Protein AF-A0A532AWZ8-F1 (afdb_monomer)

Foldseek 3Di:
DDDDDDDDDDDDDDDDCPPPPPPPPPPPVVVVVPPPDDDDDDDDPPVPVVVVVVVVVVVVVVPPPPPPPDADEFDDDVQFTKDKDADLPFPWKAKAKPLVVRDPPPGTWDDPDNRRMTMGTDRDDFDKMWIWMDGPNHDIHERPDAPDWDDPVPPDITHMHGHD

Radius of gyration: 23.47 Å; Cα contacts (8 Å, |Δi|>4): 220; chains: 1; bounding box: 65×48×41 Å

Mean predicted aligned error: 15.52 Å

Structure (mmCIF, N/CA/C/O backbone):
data_AF-A0A532AWZ8-F1
#
_entry.id   AF-A0A532AWZ8-F1
#
loop_
_atom_site.group_PDB
_atom_site.id
_atom_site.type_symbol
_atom_site.label_atom_id
_atom_site.label_alt_id
_atom_site.label_comp_id
_atom_site.label_asym_id
_atom_site.label_entity_id
_atom_site.label_seq_id
_atom_site.pdbx_PDB_ins_code
_atom_site.Cartn_x
_atom_site.Cartn_y
_atom_site.Cartn_z
_atom_site.occupancy
_atom_site.B_iso_or_equiv
_atom_site.auth_seq_id
_atom_site.auth_comp_id
_atom_site.auth_asym_id
_atom_site.auth_atom_id
_atom_site.pdbx_PDB_model_num
ATOM 1 N N . MET A 1 1 ? 0.179 -20.139 -24.775 1.00 38.66 1 MET A N 1
ATOM 2 C CA . MET A 1 1 ? -0.034 -20.484 -23.354 1.00 38.66 1 MET A CA 1
ATOM 3 C C . MET A 1 1 ? -0.877 -19.369 -22.787 1.00 38.66 1 MET A C 1
ATOM 5 O O . MET A 1 1 ? -0.404 -18.246 -22.714 1.00 38.66 1 MET A O 1
ATOM 9 N N . ASP A 1 2 ? -2.158 -19.661 -22.606 1.00 31.80 2 ASP A N 1
ATOM 10 C CA . ASP A 1 2 ? -3.232 -18.676 -22.513 1.00 31.80 2 ASP A CA 1
ATOM 11 C C . ASP A 1 2 ? -3.653 -18.549 -21.043 1.00 31.80 2 ASP A C 1
ATOM 13 O O . ASP A 1 2 ? -4.116 -19.520 -20.439 1.00 31.80 2 ASP A O 1
ATOM 17 N N . CYS A 1 3 ? -3.411 -17.389 -20.436 1.00 33.69 3 CYS A N 1
ATOM 18 C CA . CYS A 1 3 ? -3.742 -17.132 -19.038 1.00 33.69 3 CYS A CA 1
ATOM 19 C C . CYS A 1 3 ? -5.182 -16.615 -18.956 1.00 33.69 3 CYS A C 1
ATOM 21 O O . CYS A 1 3 ? -5.431 -15.431 -19.167 1.00 33.69 3 CYS A O 1
ATOM 23 N N . ARG A 1 4 ? -6.141 -17.496 -18.646 1.00 35.34 4 ARG A N 1
ATOM 24 C CA . ARG A 1 4 ? -7.508 -17.088 -18.278 1.00 35.34 4 ARG A CA 1
ATOM 25 C C . ARG A 1 4 ? -7.635 -16.858 -16.767 1.00 35.34 4 ARG A C 1
ATOM 27 O O . ARG A 1 4 ? -7.055 -17.629 -16.001 1.00 35.34 4 ARG A O 1
ATOM 34 N N . PRO A 1 5 ? -8.444 -15.880 -16.321 1.00 36.12 5 PRO A N 1
ATOM 35 C CA . PRO A 1 5 ? -8.776 -15.714 -14.908 1.00 36.12 5 PRO A CA 1
ATOM 36 C C . PRO A 1 5 ? -9.815 -16.770 -14.471 1.00 36.12 5 PRO A C 1
ATOM 38 O O . PRO A 1 5 ? -10.716 -17.086 -15.257 1.00 36.12 5 PRO A O 1
ATOM 41 N N . PRO A 1 6 ? -9.744 -17.343 -13.251 1.00 43.59 6 PRO A N 1
ATOM 42 C CA . PRO A 1 6 ? -10.672 -18.391 -12.855 1.00 43.59 6 PRO A CA 1
ATOM 43 C C . PRO A 1 6 ? -11.896 -17.833 -12.120 1.00 43.59 6 PRO A C 1
ATOM 45 O O . PRO A 1 6 ? -11.827 -17.427 -10.965 1.00 43.59 6 PRO A O 1
ATOM 48 N N . GLY A 1 7 ? -13.048 -17.946 -12.777 1.00 46.44 7 GLY A N 1
ATOM 49 C CA . GLY A 1 7 ? -14.347 -18.140 -12.144 1.00 46.44 7 GLY A CA 1
ATOM 50 C C . GLY A 1 7 ? -14.871 -19.527 -12.513 1.00 46.44 7 GLY A C 1
ATOM 51 O O . GLY A 1 7 ? -15.638 -19.669 -13.458 1.00 46.44 7 GLY A O 1
ATOM 52 N N . SER A 1 8 ? -14.435 -20.575 -11.811 1.00 39.38 8 SER A N 1
ATOM 53 C CA . SER A 1 8 ? -15.110 -21.879 -11.854 1.00 39.38 8 SER A CA 1
ATOM 54 C C . SER A 1 8 ? -14.936 -22.600 -10.521 1.00 39.38 8 SER A C 1
ATOM 56 O O . SER A 1 8 ? -13.838 -22.692 -9.976 1.00 39.38 8 SER A O 1
ATOM 58 N N . ARG A 1 9 ? -16.069 -23.029 -9.962 1.00 47.41 9 ARG A N 1
ATOM 59 C CA . ARG A 1 9 ? -16.189 -23.698 -8.665 1.00 47.41 9 ARG A CA 1
ATOM 60 C C . ARG A 1 9 ? -15.437 -25.028 -8.697 1.00 47.41 9 ARG A C 1
ATOM 62 O O . ARG A 1 9 ? -15.681 -25.848 -9.575 1.00 47.41 9 ARG A O 1
ATOM 69 N N . GLY A 1 10 ? -14.593 -25.268 -7.702 1.00 38.16 10 GLY A N 1
ATOM 70 C CA . GLY A 1 10 ? -13.954 -26.565 -7.505 1.00 38.16 10 GLY A CA 1
ATOM 71 C C . GLY A 1 10 ? -12.800 -26.453 -6.526 1.00 38.16 10 GLY A C 1
ATOM 72 O O . GLY A 1 10 ? -11.719 -26.002 -6.888 1.00 38.16 10 GLY A O 1
ATOM 73 N N . GLY A 1 11 ? -13.043 -26.830 -5.270 1.00 44.72 11 GLY A N 1
ATOM 74 C CA . GLY A 1 11 ? -12.059 -26.741 -4.201 1.00 44.72 11 GLY A CA 1
ATOM 75 C C . GLY A 1 11 ? -10.802 -27.552 -4.501 1.00 44.72 11 GLY A C 1
ATOM 76 O O . GLY A 1 11 ? -10.847 -28.776 -4.509 1.00 44.72 11 GLY A O 1
ATOM 77 N N . ARG A 1 12 ? -9.673 -26.862 -4.676 1.00 38.31 12 ARG A N 1
ATOM 78 C CA . ARG A 1 12 ? -8.331 -27.361 -4.365 1.00 38.31 12 ARG A CA 1
ATOM 79 C C . ARG A 1 12 ? -7.469 -26.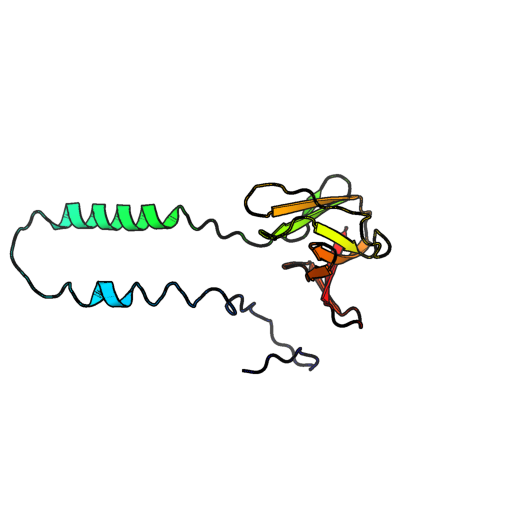194 -3.892 1.00 38.31 12 ARG A C 1
ATOM 81 O O . ARG A 1 12 ? -7.473 -25.120 -4.478 1.00 38.31 12 ARG A O 1
ATOM 88 N N . ARG A 1 13 ? -6.762 -26.440 -2.790 1.00 40.91 13 ARG A N 1
ATOM 89 C CA . ARG A 1 13 ? -5.795 -25.555 -2.137 1.00 40.91 13 ARG A CA 1
ATOM 90 C C . ARG A 1 13 ? -4.731 -25.109 -3.147 1.00 40.91 13 ARG A C 1
ATOM 92 O O . ARG A 1 13 ? -3.998 -25.945 -3.666 1.00 40.91 13 ARG A O 1
ATOM 99 N N . TRP A 1 14 ? -4.661 -23.809 -3.413 1.00 38.25 14 TRP A N 1
ATOM 100 C CA . TRP A 1 14 ? -3.693 -23.221 -4.335 1.00 38.25 14 TRP A CA 1
ATOM 101 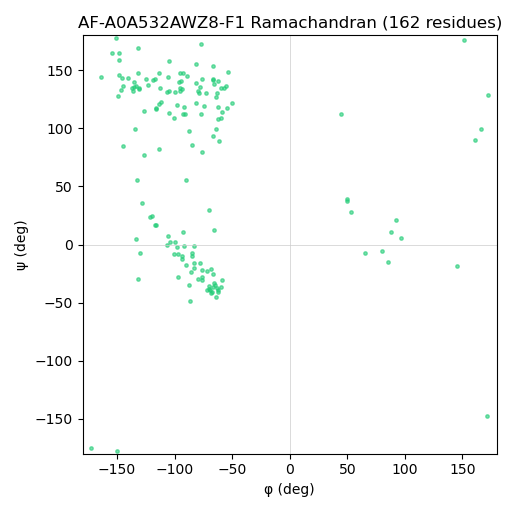C C . TRP A 1 14 ? -2.314 -23.132 -3.671 1.00 38.25 14 TRP A C 1
ATOM 103 O O . TRP A 1 14 ? -2.114 -22.386 -2.714 1.00 38.25 14 TRP A O 1
ATOM 113 N N . LEU A 1 15 ? -1.361 -23.915 -4.176 1.00 32.25 15 LEU A N 1
ATOM 114 C CA . LEU A 1 15 ? 0.065 -23.630 -4.041 1.00 32.25 15 LEU A CA 1
ATOM 115 C C . LEU A 1 15 ? 0.377 -22.484 -5.008 1.00 32.25 15 LEU A C 1
ATOM 117 O O . LEU A 1 15 ? 0.140 -22.607 -6.208 1.00 32.25 15 LEU A O 1
ATOM 121 N N . TRP A 1 16 ? 0.854 -21.361 -4.478 1.00 37.16 16 TRP A N 1
ATOM 122 C CA . TRP A 1 16 ? 1.280 -20.211 -5.268 1.00 37.16 16 TRP A CA 1
ATOM 123 C C . TRP A 1 16 ? 2.461 -20.589 -6.167 1.00 37.16 16 TRP A C 1
ATOM 125 O O . TRP A 1 16 ? 3.590 -20.742 -5.702 1.00 37.16 16 TRP A O 1
ATOM 135 N N . SER A 1 17 ? 2.209 -20.694 -7.469 1.00 41.03 17 SER A N 1
ATOM 136 C CA . SER A 1 17 ? 3.243 -20.736 -8.499 1.00 41.03 17 SER A CA 1
ATOM 137 C C . SER A 1 17 ? 3.790 -19.325 -8.724 1.00 41.03 17 SER A C 1
ATOM 139 O O . SER A 1 17 ? 3.448 -18.660 -9.698 1.00 41.03 17 SER A O 1
ATOM 141 N N . ALA A 1 18 ? 4.690 -18.870 -7.852 1.00 35.59 18 ALA A N 1
ATOM 142 C CA . ALA A 1 18 ? 5.557 -17.711 -8.093 1.00 35.59 18 ALA A CA 1
ATOM 143 C C . ALA A 1 18 ? 6.636 -17.990 -9.174 1.00 35.59 18 ALA A C 1
ATOM 145 O O . ALA A 1 18 ? 7.736 -17.447 -9.130 1.00 35.59 18 ALA A O 1
ATOM 146 N N . GLU A 1 19 ? 6.351 -18.868 -10.142 1.00 39.44 19 GLU A N 1
ATOM 147 C CA . GLU A 1 19 ? 7.317 -19.354 -11.138 1.00 39.44 19 GLU A CA 1
ATOM 148 C C . GLU A 1 19 ? 7.102 -18.782 -12.551 1.00 39.44 19 GLU A C 1
ATOM 150 O O . GLU A 1 19 ? 7.911 -19.032 -13.444 1.00 39.44 19 GLU A O 1
ATOM 155 N N . CYS A 1 20 ? 6.098 -17.930 -12.766 1.00 38.12 20 CYS A N 1
ATOM 156 C CA . CYS A 1 20 ? 5.981 -17.154 -14.003 1.00 38.12 20 CYS A CA 1
ATOM 157 C C . CYS A 1 20 ? 6.811 -15.864 -13.909 1.00 38.12 20 CYS A C 1
ATOM 159 O O . CYS A 1 20 ? 6.295 -14.811 -13.553 1.00 38.12 20 CYS A O 1
ATOM 161 N N . GLY A 1 21 ? 8.105 -15.950 -14.236 1.00 39.06 21 GLY A N 1
ATOM 162 C CA . GLY A 1 21 ? 8.909 -14.769 -14.596 1.00 39.06 21 GLY A CA 1
ATOM 163 C C . GLY A 1 21 ? 10.378 -14.764 -14.168 1.00 39.06 21 GLY A C 1
ATOM 164 O O . GLY A 1 21 ? 11.162 -14.028 -14.755 1.00 39.06 21 GLY A O 1
ATOM 165 N N . ALA A 1 22 ? 10.796 -15.596 -13.208 1.00 37.84 22 ALA A N 1
ATOM 166 C CA . ALA A 1 22 ? 12.136 -15.490 -12.604 1.00 37.84 22 ALA A CA 1
ATOM 167 C C . ALA A 1 22 ? 13.063 -16.702 -12.834 1.00 37.84 22 ALA A C 1
ATOM 169 O O . ALA A 1 22 ? 14.066 -16.857 -12.141 1.00 37.84 22 ALA A O 1
ATOM 170 N N . ARG A 1 23 ? 12.763 -17.582 -13.800 1.00 43.38 23 ARG A N 1
ATOM 171 C CA . ARG A 1 23 ? 13.549 -18.813 -14.046 1.00 43.38 23 ARG A CA 1
ATOM 172 C C . ARG A 1 23 ? 14.158 -18.945 -15.445 1.00 43.38 23 ARG A C 1
ATOM 174 O O . ARG A 1 23 ? 14.485 -20.051 -15.856 1.00 43.38 23 ARG A O 1
ATOM 181 N N . CYS A 1 24 ? 14.382 -17.839 -16.159 1.00 37.53 24 CYS A N 1
ATOM 182 C CA . CYS A 1 24 ? 14.914 -17.891 -17.531 1.00 37.53 24 CYS A CA 1
ATOM 183 C C . CYS A 1 24 ? 16.288 -17.226 -17.758 1.00 37.53 24 CYS A C 1
ATOM 185 O O . CYS A 1 24 ? 16.660 -17.005 -18.906 1.00 37.53 24 CYS A O 1
ATOM 187 N N . GLN A 1 25 ? 17.077 -16.943 -16.712 1.00 41.66 25 GLN A N 1
ATOM 188 C CA . GLN A 1 25 ? 18.476 -16.496 -16.894 1.00 41.66 25 GLN A CA 1
ATOM 189 C C . GLN A 1 25 ? 19.527 -17.245 -16.062 1.00 41.66 25 GLN A C 1
ATOM 191 O O . GLN A 1 25 ? 20.715 -17.091 -16.323 1.00 41.66 25 GLN A O 1
ATOM 196 N N . TYR A 1 26 ? 19.138 -18.125 -15.132 1.00 38.34 26 TYR A N 1
ATOM 197 C CA . TYR A 1 26 ? 20.122 -18.818 -14.285 1.00 38.34 26 TYR A CA 1
ATOM 198 C C . TYR A 1 26 ? 20.573 -20.196 -14.810 1.00 38.34 26 TYR A C 1
ATOM 200 O O . TYR A 1 26 ? 21.563 -20.742 -14.332 1.00 38.34 26 TYR A O 1
ATOM 208 N N . LEU A 1 27 ? 19.892 -20.765 -15.815 1.00 44.12 27 LEU A N 1
ATOM 209 C CA . LEU A 1 27 ? 20.165 -22.133 -16.295 1.00 44.12 27 LEU A CA 1
ATOM 210 C C . LEU A 1 27 ? 21.017 -22.232 -17.574 1.00 44.12 27 LEU A C 1
ATOM 212 O O . LEU A 1 27 ? 21.463 -23.328 -17.904 1.00 44.12 27 LEU A O 1
ATOM 216 N N . ILE A 1 28 ? 21.321 -21.127 -18.265 1.00 41.38 28 ILE A N 1
ATOM 217 C CA . ILE A 1 28 ? 22.164 -21.183 -19.480 1.00 41.38 28 ILE A CA 1
ATOM 218 C C . ILE A 1 28 ? 23.669 -21.135 -19.145 1.00 41.38 28 ILE A C 1
ATOM 220 O O . ILE A 1 28 ? 24.477 -21.686 -19.887 1.00 41.38 28 ILE A O 1
ATOM 224 N N . LEU A 1 29 ? 24.071 -20.593 -17.989 1.00 45.12 29 LEU A N 1
ATOM 225 C CA . LEU A 1 29 ? 25.496 -20.496 -17.627 1.00 45.12 29 LEU A CA 1
ATOM 226 C C . LEU A 1 29 ? 26.052 -21.702 -16.850 1.00 45.12 29 LEU A C 1
ATOM 228 O O . LEU A 1 29 ? 27.262 -21.908 -16.846 1.00 45.12 29 LEU A O 1
ATOM 232 N N . VAL A 1 30 ? 25.206 -22.551 -16.254 1.00 42.25 30 VAL A N 1
ATOM 233 C CA . VAL A 1 30 ? 25.682 -23.731 -15.496 1.00 42.25 30 VAL A CA 1
ATOM 234 C C . VAL A 1 30 ? 25.986 -24.935 -16.405 1.00 42.25 30 VAL A C 1
ATOM 236 O O . VAL A 1 30 ? 26.787 -25.791 -16.039 1.00 42.25 30 VAL A O 1
ATOM 239 N N . SER A 1 31 ? 25.446 -24.983 -17.629 1.00 45.69 31 SER A N 1
ATOM 240 C CA . SER A 1 31 ? 25.713 -26.105 -18.551 1.00 45.69 31 SER A CA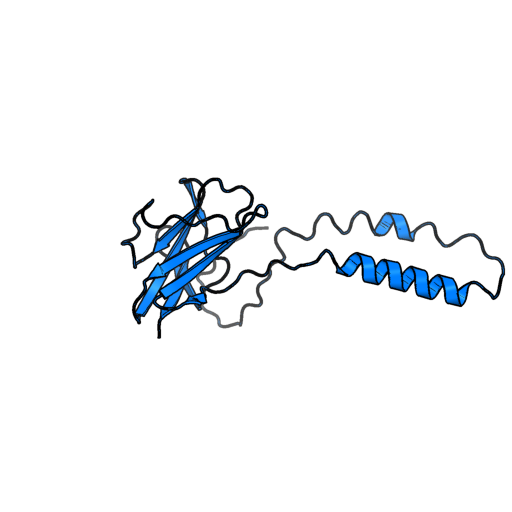 1
ATOM 241 C C . SER A 1 31 ? 27.066 -26.013 -19.267 1.00 45.69 31 SER A C 1
ATOM 243 O O . SER A 1 31 ? 27.672 -27.043 -19.551 1.00 45.69 31 SER A O 1
ATOM 245 N N . ILE A 1 32 ? 27.600 -24.811 -19.516 1.00 43.97 32 ILE A N 1
ATOM 246 C CA . ILE A 1 32 ? 28.900 -24.666 -20.205 1.00 43.97 32 ILE A CA 1
ATOM 247 C C . ILE A 1 32 ? 30.071 -24.996 -19.258 1.00 43.97 32 ILE A C 1
ATOM 249 O O . ILE A 1 32 ? 31.104 -25.499 -19.698 1.00 43.97 32 ILE A O 1
ATOM 253 N N . ALA A 1 33 ? 29.899 -24.805 -17.946 1.00 44.38 33 ALA A N 1
ATOM 254 C CA . ALA A 1 33 ? 30.946 -25.066 -16.957 1.00 44.38 33 ALA A CA 1
ATOM 255 C C . ALA A 1 33 ? 31.136 -26.558 -16.607 1.00 44.38 33 ALA A C 1
ATOM 257 O O . ALA A 1 33 ? 32.174 -26.924 -16.059 1.00 44.38 33 ALA A O 1
ATOM 258 N N . LEU A 1 34 ? 30.181 -27.436 -16.941 1.00 44.50 34 LEU A N 1
ATOM 259 C CA . LEU A 1 34 ? 30.241 -28.864 -16.593 1.00 44.50 34 LEU A CA 1
ATOM 260 C C . LEU A 1 34 ? 30.753 -29.781 -17.718 1.00 44.50 34 LEU A C 1
ATOM 262 O O . LEU A 1 34 ? 30.908 -30.976 -17.488 1.00 44.50 34 LEU A O 1
ATOM 266 N N . HIS A 1 35 ? 31.060 -29.270 -18.915 1.00 39.00 35 HIS A N 1
ATOM 267 C CA . HIS A 1 35 ? 31.565 -30.098 -20.028 1.00 39.00 35 HIS A CA 1
ATOM 268 C C . HIS A 1 35 ? 33.088 -30.059 -20.244 1.00 39.00 35 HIS A C 1
ATOM 270 O O . HIS A 1 35 ? 33.583 -30.719 -21.152 1.00 39.00 35 HIS A O 1
ATOM 276 N N . ARG A 1 36 ? 33.867 -29.345 -19.417 1.00 49.41 36 ARG A N 1
ATOM 277 C CA . ARG A 1 36 ? 35.342 -29.295 -19.548 1.00 49.41 36 ARG A CA 1
ATOM 278 C C . ARG A 1 36 ? 36.118 -29.617 -18.268 1.00 49.41 36 ARG A C 1
ATOM 280 O O . ARG A 1 36 ? 37.175 -29.045 -18.031 1.00 49.41 36 ARG A O 1
ATOM 287 N N . VAL A 1 37 ? 35.632 -30.541 -17.441 1.00 45.69 37 VAL A N 1
ATOM 288 C CA . VAL A 1 37 ? 36.417 -31.061 -16.301 1.00 45.69 37 VAL A CA 1
ATOM 289 C C . VAL A 1 37 ? 36.352 -32.589 -16.263 1.00 45.69 37 VAL A C 1
ATOM 291 O O . VAL A 1 37 ? 35.937 -33.186 -15.275 1.00 45.69 37 VAL A O 1
ATOM 294 N N . ALA A 1 38 ? 36.724 -33.234 -17.370 1.00 40.88 38 ALA A N 1
ATOM 295 C CA . ALA A 1 38 ? 36.839 -34.694 -17.442 1.00 40.88 38 ALA A CA 1
ATOM 296 C C . ALA A 1 38 ? 38.134 -35.194 -18.102 1.00 40.88 38 ALA A C 1
ATOM 298 O O . ALA A 1 38 ? 38.306 -36.399 -18.234 1.00 40.88 38 ALA A O 1
ATOM 299 N N . GLU A 1 39 ? 39.077 -34.317 -18.456 1.00 50.81 39 GLU A N 1
ATOM 300 C CA . GLU A 1 39 ? 40.360 -34.754 -19.010 1.00 50.81 39 GLU A CA 1
ATOM 301 C C . GLU A 1 39 ? 41.516 -34.005 -18.365 1.00 50.81 39 GLU A C 1
ATOM 303 O O . GLU A 1 39 ? 41.784 -32.853 -18.686 1.00 50.81 39 GLU A O 1
ATOM 308 N N . LEU A 1 40 ? 42.144 -34.678 -17.400 1.00 45.69 40 LEU A N 1
ATOM 309 C CA . LEU A 1 40 ? 43.585 -34.735 -17.127 1.00 45.69 40 LEU A CA 1
ATOM 310 C C . LEU A 1 40 ? 43.752 -35.213 -15.683 1.00 45.69 40 LEU A C 1
ATOM 312 O O . LEU A 1 40 ? 43.766 -34.448 -14.720 1.00 45.69 40 LEU A O 1
ATOM 316 N N . GLY A 1 41 ? 43.835 -36.534 -15.537 1.00 45.91 41 GLY A N 1
ATOM 317 C CA . GLY A 1 41 ? 44.345 -37.136 -14.318 1.00 45.91 41 GLY A CA 1
ATOM 318 C C . GLY A 1 41 ? 45.831 -36.818 -14.154 1.00 45.91 41 GLY A C 1
ATOM 319 O O . GLY A 1 41 ? 46.577 -36.807 -15.125 1.00 45.91 41 GLY A O 1
ATOM 320 N N . THR A 1 42 ? 46.266 -36.563 -12.923 1.00 47.66 42 THR A N 1
ATOM 321 C CA . THR A 1 42 ? 47.280 -37.358 -12.201 1.00 47.66 42 THR A CA 1
ATOM 322 C C . THR A 1 42 ? 47.684 -36.661 -10.889 1.00 47.66 42 THR A C 1
ATOM 324 O O . THR A 1 42 ? 47.997 -35.481 -10.862 1.00 47.66 42 THR A O 1
ATOM 327 N N . LEU A 1 43 ? 47.626 -37.440 -9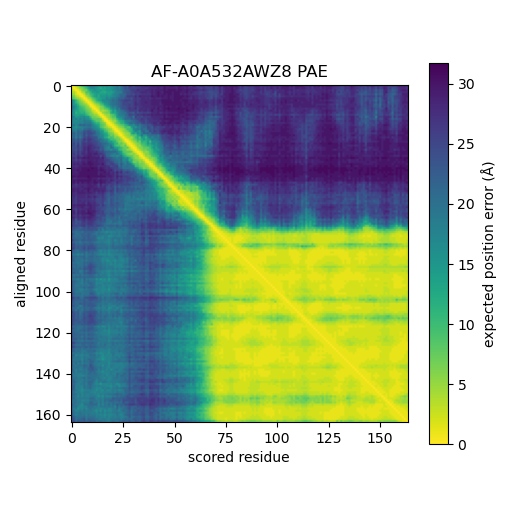.796 1.00 47.53 43 LEU A N 1
ATOM 328 C CA . LEU A 1 43 ? 48.437 -37.403 -8.562 1.00 47.53 43 LEU A CA 1
ATOM 329 C C . LEU A 1 43 ? 48.699 -36.017 -7.917 1.00 47.53 43 LEU A C 1
ATOM 331 O O . LEU A 1 43 ? 49.481 -35.211 -8.393 1.00 47.53 43 LEU A O 1
ATOM 335 N N . THR A 1 44 ? 48.155 -35.721 -6.734 1.00 42.22 44 THR A N 1
ATOM 336 C CA . THR A 1 44 ? 48.868 -36.006 -5.471 1.00 42.22 44 THR A CA 1
ATOM 337 C C . THR A 1 44 ? 47.920 -35.956 -4.258 1.00 42.22 44 THR A C 1
ATOM 339 O O . THR A 1 44 ? 46.989 -35.155 -4.155 1.00 42.22 44 THR A O 1
ATOM 342 N N . ARG A 1 45 ? 48.180 -36.841 -3.290 1.00 50.84 45 ARG A N 1
ATOM 343 C CA . ARG A 1 45 ? 47.384 -37.176 -2.089 1.00 50.84 45 ARG A CA 1
ATOM 344 C C . ARG A 1 45 ? 47.242 -36.049 -1.038 1.00 50.84 45 ARG A C 1
ATOM 346 O O . ARG A 1 45 ? 46.746 -36.310 0.050 1.00 50.84 45 ARG A O 1
ATOM 353 N N . MET A 1 46 ? 47.603 -34.805 -1.356 1.00 48.69 46 MET A N 1
ATOM 354 C CA . MET A 1 46 ? 47.441 -33.624 -0.483 1.00 48.69 46 MET A CA 1
ATOM 355 C C . MET A 1 46 ? 46.278 -32.696 -0.886 1.00 48.69 46 MET A C 1
ATOM 357 O O . MET A 1 46 ? 46.024 -31.690 -0.235 1.00 48.69 46 MET A O 1
ATOM 361 N N . SER A 1 47 ? 45.517 -33.050 -1.924 1.00 54.00 47 SER A N 1
ATOM 362 C CA . SER A 1 47 ? 44.506 -32.167 -2.531 1.00 54.00 47 SER A CA 1
ATOM 363 C C . SER A 1 47 ? 43.071 -32.325 -1.982 1.00 54.00 47 SER A C 1
ATOM 365 O O . SER A 1 47 ? 42.201 -31.492 -2.220 1.00 54.00 47 SER A O 1
ATOM 367 N N . LYS A 1 48 ? 42.780 -33.350 -1.168 1.00 45.44 48 LYS A N 1
ATOM 368 C CA . LYS A 1 48 ? 41.395 -33.605 -0.700 1.00 45.44 48 LYS A CA 1
ATOM 369 C C . LYS A 1 48 ? 40.915 -32.661 0.408 1.00 45.44 48 LYS A C 1
ATOM 371 O O . LYS A 1 48 ? 39.710 -32.527 0.605 1.00 45.44 48 LYS A O 1
ATOM 376 N N . MET A 1 49 ? 41.838 -32.036 1.139 1.00 51.44 49 MET A N 1
ATOM 377 C CA . MET A 1 49 ? 41.509 -31.141 2.251 1.00 51.44 49 MET A CA 1
ATOM 378 C C . MET A 1 49 ? 41.279 -29.715 1.736 1.00 51.44 49 MET A C 1
ATOM 380 O O . MET A 1 49 ? 40.220 -29.145 1.975 1.00 51.44 49 MET A O 1
ATOM 384 N N . VAL A 1 50 ? 42.194 -29.205 0.904 1.00 52.50 50 VAL A N 1
ATOM 385 C CA . VAL A 1 50 ? 42.087 -27.879 0.266 1.00 52.50 50 VAL A CA 1
ATOM 386 C C . VAL A 1 50 ? 40.860 -27.795 -0.652 1.00 52.50 50 VAL A C 1
ATOM 388 O O . VAL A 1 50 ? 40.129 -26.811 -0.612 1.00 52.50 50 VAL A O 1
ATOM 391 N N . SER A 1 51 ? 40.554 -28.863 -1.398 1.00 52.66 51 SER A N 1
ATOM 392 C CA . SER A 1 51 ? 39.369 -28.938 -2.265 1.00 52.66 51 SER A CA 1
ATOM 393 C C . SER A 1 51 ? 38.045 -28.846 -1.490 1.00 52.66 51 SER A C 1
ATOM 395 O O . SER A 1 51 ? 37.121 -28.165 -1.930 1.00 52.66 51 SER A O 1
ATOM 397 N N . ARG A 1 52 ? 37.959 -29.451 -0.297 1.00 54.22 52 ARG A N 1
ATOM 398 C CA . ARG A 1 52 ? 36.758 -29.371 0.553 1.00 54.22 52 ARG A CA 1
ATOM 399 C C . ARG A 1 52 ? 36.563 -27.978 1.148 1.00 54.22 52 ARG A C 1
ATOM 401 O O . ARG A 1 52 ? 35.434 -27.505 1.181 1.00 54.22 52 ARG A O 1
ATOM 408 N N . PHE A 1 53 ? 37.639 -27.298 1.543 1.00 56.03 53 PHE A N 1
ATOM 409 C CA . PHE A 1 53 ? 37.564 -25.923 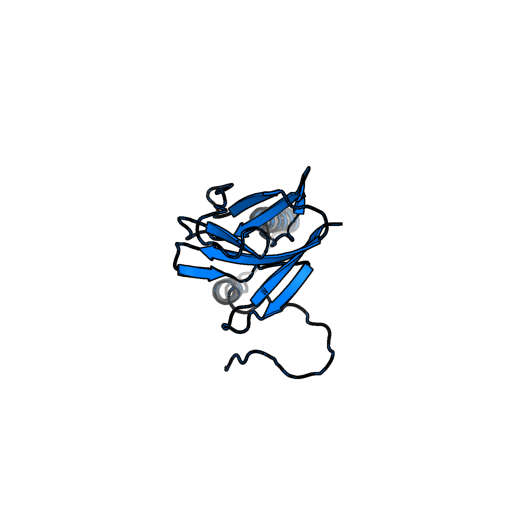2.045 1.00 56.03 53 PHE A CA 1
ATOM 410 C C . PHE A 1 53 ? 37.207 -24.911 0.950 1.00 56.03 53 PHE A C 1
ATOM 412 O O . PHE A 1 53 ? 36.388 -24.035 1.197 1.00 56.03 53 PHE A O 1
ATOM 419 N N . VAL A 1 54 ? 37.739 -25.057 -0.269 1.00 59.31 54 VAL A N 1
ATOM 420 C CA . VAL A 1 54 ? 37.404 -24.168 -1.399 1.00 59.31 54 VAL A CA 1
ATOM 421 C C . VAL A 1 54 ? 35.949 -24.347 -1.842 1.00 59.31 54 VAL A C 1
ATOM 423 O O . VAL A 1 54 ? 35.261 -23.358 -2.067 1.00 59.31 54 VAL A O 1
ATOM 426 N N . ILE A 1 55 ? 35.442 -25.583 -1.900 1.00 58.62 55 ILE A N 1
ATOM 427 C CA . ILE A 1 55 ? 34.028 -25.842 -2.215 1.00 58.62 55 ILE A CA 1
ATOM 428 C C . ILE A 1 55 ? 33.123 -25.265 -1.119 1.00 58.62 55 ILE A C 1
ATOM 430 O O . ILE A 1 55 ? 32.169 -24.565 -1.436 1.00 58.62 55 ILE A O 1
ATOM 434 N N . VAL A 1 56 ? 33.439 -25.475 0.165 1.00 58.47 56 VAL A N 1
ATOM 435 C CA . VAL A 1 56 ? 32.662 -24.887 1.270 1.00 58.47 56 VAL A CA 1
ATOM 436 C C . VAL A 1 56 ? 32.708 -23.354 1.232 1.00 58.47 56 VAL A C 1
ATOM 438 O O . VAL A 1 56 ? 31.667 -22.732 1.391 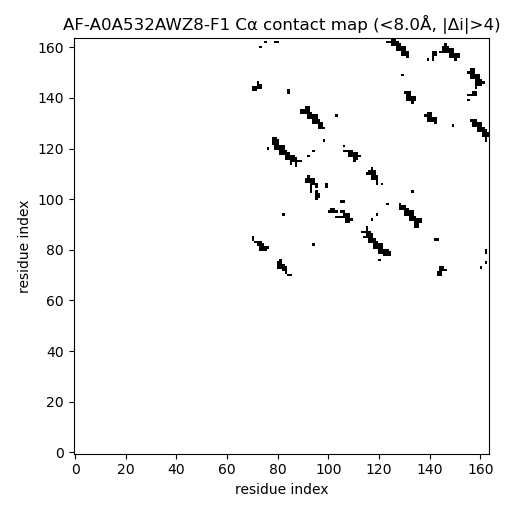1.00 58.47 56 VAL A O 1
ATOM 441 N N . LEU A 1 57 ? 33.853 -22.728 0.943 1.00 58.62 57 LEU A N 1
ATOM 442 C CA . LEU A 1 57 ? 33.960 -21.267 0.813 1.00 58.62 57 LEU A CA 1
ATOM 443 C C . LEU A 1 57 ? 33.184 -20.715 -0.395 1.00 58.62 57 LEU A C 1
ATOM 445 O O . LEU A 1 57 ? 32.561 -19.662 -0.282 1.00 58.62 57 LEU A O 1
ATOM 449 N N . LEU A 1 58 ? 33.149 -21.438 -1.518 1.00 56.16 58 LEU A N 1
ATOM 450 C CA . LEU A 1 58 ? 32.329 -21.079 -2.680 1.00 56.16 58 LEU A CA 1
ATOM 451 C C . LEU A 1 58 ? 30.826 -21.225 -2.385 1.00 56.16 58 LEU A C 1
ATOM 453 O O . LEU A 1 58 ? 30.052 -20.334 -2.727 1.00 56.16 58 LEU A O 1
ATOM 457 N N . PHE A 1 59 ? 30.406 -22.290 -1.694 1.00 55.00 59 PHE A N 1
ATOM 458 C CA . PHE A 1 59 ? 29.006 -22.485 -1.292 1.00 55.00 59 PHE A CA 1
ATOM 459 C C . PHE A 1 59 ? 28.552 -21.502 -0.196 1.00 55.00 59 PHE A C 1
ATOM 461 O O . PHE A 1 59 ? 27.418 -21.026 -0.241 1.00 55.00 59 PHE A O 1
ATOM 468 N N . VAL A 1 60 ? 29.423 -21.143 0.754 1.00 53.84 60 VAL A N 1
ATOM 469 C CA . VAL A 1 60 ? 29.128 -20.143 1.798 1.00 53.84 60 VAL A CA 1
ATOM 470 C C . VAL A 1 60 ? 29.080 -18.727 1.207 1.00 53.84 60 VAL A C 1
ATOM 472 O O . VAL A 1 60 ? 28.187 -17.958 1.559 1.00 53.84 60 VAL A O 1
ATOM 475 N N . GLY A 1 61 ? 29.963 -18.390 0.258 1.00 53.50 61 GLY A N 1
ATOM 476 C CA . GLY A 1 61 ? 29.962 -17.089 -0.426 1.00 53.50 61 GLY A CA 1
ATOM 477 C C . GLY A 1 61 ? 28.727 -16.846 -1.304 1.00 53.50 61 GLY A C 1
ATOM 478 O O . GLY A 1 61 ? 28.227 -15.725 -1.371 1.00 53.50 61 GLY A O 1
ATOM 479 N N . LEU A 1 62 ? 28.179 -17.899 -1.919 1.00 53.50 62 LEU A N 1
ATOM 480 C CA . LEU A 1 62 ? 26.958 -17.832 -2.735 1.00 53.50 62 LEU A CA 1
ATOM 481 C C . LEU A 1 62 ? 25.674 -17.623 -1.917 1.00 53.50 62 LEU A C 1
ATOM 483 O O . LEU A 1 62 ? 24.687 -17.119 -2.449 1.00 53.50 62 LEU A O 1
ATOM 487 N N . SER A 1 63 ? 25.666 -17.971 -0.627 1.00 54.84 63 SER A N 1
ATOM 488 C CA . SER A 1 63 ? 24.448 -17.902 0.190 1.00 54.84 63 SER A CA 1
ATOM 489 C C . SER A 1 63 ? 24.170 -16.519 0.794 1.00 54.84 63 SER A C 1
ATOM 491 O O . SER A 1 63 ? 23.081 -16.309 1.327 1.00 54.84 63 SER A O 1
ATOM 493 N N . ALA A 1 64 ? 25.108 -15.567 0.726 1.00 49.69 64 ALA A N 1
ATOM 494 C CA . ALA A 1 64 ? 24.956 -14.266 1.387 1.00 49.69 64 ALA A CA 1
ATOM 495 C C . ALA A 1 64 ? 24.129 -13.235 0.589 1.00 49.69 64 ALA A C 1
ATOM 497 O O . ALA A 1 64 ? 23.676 -12.250 1.165 1.00 49.69 64 ALA A O 1
ATOM 498 N N . CYS A 1 65 ? 23.898 -13.445 -0.713 1.00 47.88 65 CYS A N 1
ATOM 499 C CA . CYS A 1 65 ? 23.143 -12.497 -1.552 1.00 47.88 65 CYS A CA 1
ATOM 500 C C . CYS A 1 65 ? 21.660 -12.845 -1.742 1.00 47.88 65 CYS A C 1
ATOM 502 O O . CYS A 1 65 ? 20.904 -12.027 -2.258 1.00 47.88 65 CYS A O 1
ATOM 504 N N . ALA A 1 66 ? 21.206 -14.021 -1.307 1.00 49.66 66 ALA A N 1
ATOM 505 C CA . ALA A 1 66 ? 19.809 -14.423 -1.439 1.00 49.66 66 ALA A CA 1
ATOM 506 C C . ALA A 1 66 ? 18.988 -14.004 -0.210 1.00 49.66 66 ALA A C 1
ATOM 508 O O . ALA A 1 66 ? 18.323 -14.830 0.418 1.00 49.66 66 ALA A O 1
ATOM 509 N N . GLN A 1 67 ? 18.998 -12.715 0.142 1.00 48.59 67 GLN A N 1
ATOM 510 C CA . GLN A 1 67 ? 17.879 -12.186 0.921 1.00 48.59 67 GLN A CA 1
ATOM 511 C C . GLN A 1 67 ? 16.659 -12.245 0.005 1.00 48.59 67 GLN A C 1
ATOM 513 O O . GLN A 1 67 ? 16.435 -11.379 -0.837 1.00 48.59 67 GLN A O 1
ATOM 518 N N . THR A 1 68 ? 15.914 -13.344 0.108 1.00 51.69 68 THR A N 1
ATOM 519 C CA . THR A 1 68 ? 14.639 -13.510 -0.579 1.00 51.69 68 THR A CA 1
ATOM 520 C C . THR A 1 68 ? 13.716 -12.451 0.003 1.00 51.69 68 THR A C 1
ATOM 522 O O . THR A 1 68 ? 13.212 -12.610 1.113 1.00 51.69 68 THR A O 1
ATOM 525 N N . MET A 1 69 ? 13.559 -11.345 -0.724 1.00 55.22 69 MET A N 1
ATOM 526 C CA . MET A 1 69 ? 12.586 -10.300 -0.436 1.00 55.22 69 MET A CA 1
ATOM 527 C C . MET A 1 69 ? 11.200 -10.932 -0.521 1.00 55.22 69 MET A C 1
ATOM 529 O O . MET A 1 69 ? 10.604 -11.048 -1.590 1.00 55.22 69 MET A O 1
ATOM 533 N N . LYS A 1 70 ? 10.739 -11.454 0.612 1.00 67.81 70 LYS A N 1
ATOM 534 C CA . LYS A 1 70 ? 9.430 -12.069 0.731 1.00 67.81 70 LYS A CA 1
ATOM 535 C C . LYS A 1 70 ? 8.419 -10.930 0.853 1.00 67.81 70 LYS A C 1
ATOM 537 O O . LYS A 1 70 ? 8.641 -10.041 1.676 1.00 67.81 70 LYS A O 1
ATOM 542 N N . PRO A 1 71 ? 7.328 -10.932 0.071 1.00 77.56 71 PRO A N 1
ATOM 543 C CA . PRO A 1 71 ? 6.225 -10.026 0.345 1.00 77.56 71 PRO A CA 1
ATOM 544 C C . PRO A 1 71 ? 5.785 -10.19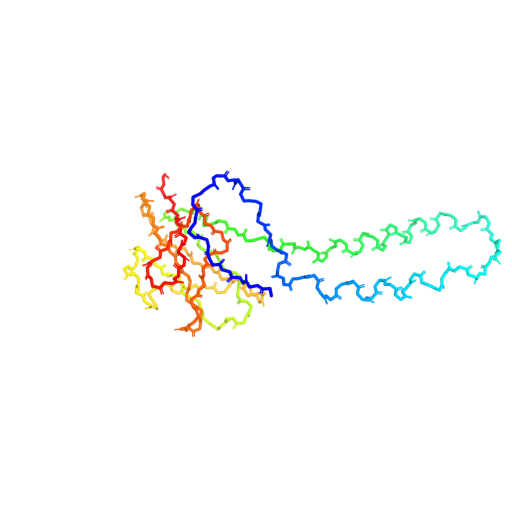5 1.808 1.00 77.56 71 PRO A C 1
ATOM 546 O O . PRO A 1 71 ? 5.891 -11.302 2.345 1.00 77.56 71 PRO A O 1
ATOM 549 N N . GLU A 1 72 ? 5.297 -9.136 2.456 1.00 86.38 72 GLU A N 1
ATOM 550 C CA . GLU A 1 72 ? 4.741 -9.200 3.818 1.00 86.38 72 GLU A CA 1
ATOM 551 C C . GLU A 1 72 ? 3.232 -8.912 3.788 1.00 86.38 72 GLU A C 1
ATOM 553 O O . GLU A 1 72 ? 2.750 -8.192 2.916 1.00 86.38 72 GLU A O 1
ATOM 558 N N . LEU A 1 73 ? 2.480 -9.536 4.701 1.00 93.06 73 LEU A N 1
ATOM 559 C CA . LEU A 1 73 ? 1.083 -9.173 4.930 1.00 93.06 73 LEU A CA 1
ATOM 560 C C . LEU A 1 73 ? 1.034 -7.756 5.518 1.00 93.06 73 LEU A C 1
ATOM 562 O O . LEU A 1 73 ? 1.986 -7.361 6.200 1.00 93.06 73 LEU A O 1
ATOM 566 N N . PRO A 1 74 ? -0.067 -7.009 5.327 1.00 95.44 74 PRO A N 1
ATOM 567 C CA . PRO A 1 74 ? -0.286 -5.779 6.073 1.00 95.44 74 PRO A CA 1
ATOM 568 C C . PRO A 1 74 ? -0.082 -6.021 7.574 1.00 95.44 74 PRO A C 1
ATOM 570 O O . PRO A 1 74 ? -0.701 -6.890 8.188 1.00 95.44 74 PRO A O 1
ATOM 573 N N . LYS A 1 75 ? 0.852 -5.284 8.174 1.00 95.62 75 LYS A N 1
ATOM 574 C CA . LYS A 1 75 ? 1.301 -5.536 9.543 1.00 95.62 75 LYS A CA 1
ATOM 575 C C . LYS A 1 75 ? 0.629 -4.576 10.500 1.00 95.62 75 LYS A C 1
ATOM 577 O O . LYS A 1 75 ? 0.684 -3.367 10.311 1.00 95.62 75 LYS A O 1
ATOM 582 N N . ARG A 1 76 ? 0.067 -5.084 11.589 1.00 95.62 76 ARG A N 1
ATOM 583 C CA . ARG A 1 76 ? -0.484 -4.221 12.639 1.00 95.62 76 ARG A CA 1
ATOM 584 C C . ARG A 1 76 ? 0.599 -3.419 13.339 1.00 95.62 76 ARG A C 1
ATOM 586 O O . ARG A 1 76 ? 1.667 -3.939 13.665 1.00 95.62 76 ARG A O 1
ATOM 593 N N . VAL A 1 77 ? 0.281 -2.161 13.593 1.00 95.31 77 VAL A N 1
ATOM 594 C CA . VAL A 1 77 ? 1.110 -1.210 14.332 1.00 95.31 77 VAL A CA 1
ATOM 595 C C . VAL A 1 77 ? 0.252 -0.505 15.380 1.00 95.31 77 VAL A C 1
ATOM 597 O O . VAL A 1 77 ? -0.972 -0.635 15.382 1.00 95.31 77 VAL A O 1
ATOM 600 N N . SER A 1 78 ? 0.886 0.229 16.294 1.00 92.81 78 SER A N 1
ATOM 601 C CA . SER A 1 78 ? 0.163 0.996 17.312 1.00 92.81 78 SER A CA 1
ATOM 602 C C . SER A 1 78 ? -0.767 2.015 16.644 1.00 92.81 78 SER A C 1
ATOM 604 O O . SER A 1 78 ? -0.295 3.000 16.086 1.00 92.81 78 SER A O 1
ATOM 606 N N . GLY A 1 79 ? -2.079 1.774 16.706 1.00 89.69 79 GLY A N 1
ATOM 607 C CA . GLY A 1 79 ? -3.104 2.663 16.152 1.00 89.69 79 GLY A CA 1
ATOM 608 C C . GLY A 1 79 ? -3.468 2.434 14.681 1.00 89.69 79 GLY A C 1
ATOM 609 O O . GLY A 1 79 ? -4.167 3.273 14.120 1.00 89.69 79 GLY A O 1
ATOM 610 N N . GLY A 1 80 ? -3.028 1.341 14.041 1.00 95.75 80 GLY A N 1
ATOM 611 C CA . GLY A 1 80 ? -3.422 1.058 12.658 1.00 95.75 80 GLY A CA 1
ATOM 612 C C . GLY A 1 80 ? -2.697 -0.106 11.986 1.00 95.75 80 GLY A C 1
ATOM 613 O O . GLY A 1 80 ? -2.316 -1.093 12.620 1.00 95.75 80 GLY A O 1
ATOM 614 N N . VAL A 1 81 ? -2.505 0.013 10.671 1.00 98.00 81 VAL A N 1
ATOM 615 C CA . VAL A 1 81 ? -1.885 -1.016 9.825 1.00 98.00 81 VAL A CA 1
ATOM 616 C C . VAL A 1 81 ? -0.803 -0.406 8.941 1.00 98.00 81 VAL A C 1
ATOM 618 O O . VAL A 1 81 ? -0.996 0.631 8.311 1.00 98.00 81 VAL A O 1
ATOM 621 N N . ARG A 1 82 ? 0.341 -1.083 8.870 1.00 97.44 82 ARG A N 1
ATOM 622 C CA . ARG A 1 82 ? 1.433 -0.812 7.945 1.00 97.44 82 ARG A CA 1
ATOM 623 C C . ARG A 1 82 ? 1.265 -1.642 6.678 1.00 97.44 82 ARG A C 1
ATOM 625 O O . ARG A 1 82 ? 1.331 -2.868 6.715 1.00 97.44 82 ARG A O 1
ATOM 632 N N . PHE A 1 83 ? 1.110 -0.957 5.559 1.00 97.50 83 PHE A N 1
ATOM 633 C CA . PHE A 1 83 ? 1.084 -1.532 4.220 1.00 97.50 83 PHE A CA 1
ATOM 634 C C . PHE A 1 83 ? 2.468 -1.426 3.597 1.00 97.50 83 PHE A C 1
ATOM 636 O O . PHE A 1 83 ? 3.107 -0.383 3.736 1.00 97.50 83 PHE A O 1
ATOM 643 N N . THR A 1 84 ? 2.906 -2.459 2.877 1.00 96.25 84 THR A N 1
ATOM 644 C CA . THR A 1 84 ? 4.202 -2.469 2.190 1.00 96.25 84 THR A CA 1
ATOM 645 C C . THR A 1 84 ? 4.075 -2.931 0.742 1.00 96.25 84 THR A C 1
ATOM 647 O O . THR A 1 84 ? 3.219 -3.747 0.408 1.00 96.25 84 THR A O 1
ATOM 650 N N . LEU A 1 85 ? 4.922 -2.396 -0.136 1.00 96.19 85 LEU A N 1
ATOM 651 C CA . LEU A 1 85 ? 4.985 -2.802 -1.539 1.00 96.19 85 LEU A CA 1
ATOM 652 C C . LEU A 1 85 ? 6.427 -2.748 -2.043 1.00 96.19 85 LEU A C 1
ATOM 654 O O . LEU A 1 85 ? 7.128 -1.770 -1.802 1.00 96.19 85 LEU A O 1
ATOM 658 N N . LEU A 1 86 ? 6.849 -3.769 -2.789 1.00 95.06 86 LEU A N 1
ATOM 659 C CA . LEU A 1 86 ? 8.085 -3.731 -3.568 1.00 95.06 86 LEU A CA 1
ATOM 660 C C . LEU A 1 86 ? 7.777 -3.213 -4.980 1.00 95.06 86 LEU A C 1
ATOM 662 O O . LEU A 1 86 ? 7.097 -3.878 -5.759 1.00 95.06 86 LEU A O 1
ATOM 666 N N . ALA A 1 87 ? 8.280 -2.026 -5.303 1.00 95.31 87 ALA A N 1
ATOM 667 C CA . ALA A 1 87 ? 8.174 -1.393 -6.611 1.00 95.31 87 ALA A CA 1
ATOM 668 C C . ALA A 1 87 ? 9.466 -0.598 -6.923 1.00 95.31 87 ALA A C 1
ATOM 670 O O . ALA A 1 87 ? 9.513 0.608 -6.674 1.00 95.31 87 ALA A O 1
ATOM 671 N N . PRO A 1 88 ? 10.513 -1.262 -7.462 1.00 94.12 88 PRO A N 1
ATOM 672 C CA . PRO A 1 88 ? 11.816 -0.649 -7.766 1.00 94.12 88 PRO A CA 1
ATOM 673 C C . PRO A 1 88 ? 11.754 0.509 -8.760 1.00 94.12 88 PRO A C 1
ATOM 675 O O . PRO A 1 88 ? 12.452 1.500 -8.587 1.00 94.12 88 PRO A O 1
ATOM 678 N N . ASP A 1 89 ? 10.871 0.411 -9.755 1.00 94.12 89 ASP A N 1
ATOM 679 C CA . ASP A 1 89 ? 10.729 1.417 -10.816 1.00 94.12 89 ASP A CA 1
ATOM 680 C C . ASP A 1 89 ? 9.667 2.489 -10.494 1.00 94.12 89 ASP A C 1
ATOM 682 O O . ASP A 1 89 ? 9.222 3.233 -11.374 1.00 94.12 89 ASP A O 1
ATOM 686 N N . ALA A 1 90 ? 9.174 2.531 -9.252 1.00 96.75 90 ALA A N 1
ATOM 687 C CA . ALA A 1 90 ? 8.192 3.526 -8.844 1.00 96.75 90 ALA A CA 1
ATOM 688 C C . ALA A 1 90 ? 8.867 4.860 -8.509 1.00 96.75 90 ALA A C 1
ATOM 690 O O . ALA A 1 90 ? 9.892 4.910 -7.836 1.00 96.75 90 ALA A O 1
ATOM 691 N N . THR A 1 91 ? 8.245 5.952 -8.936 1.00 96.81 91 THR A N 1
ATOM 692 C CA . THR A 1 91 ? 8.549 7.313 -8.483 1.00 96.81 91 THR A CA 1
ATOM 693 C C . THR A 1 91 ? 7.585 7.751 -7.387 1.00 96.81 91 THR A C 1
ATOM 695 O O . THR A 1 91 ? 7.941 8.554 -6.532 1.00 96.81 91 THR A O 1
ATOM 698 N N . GLU A 1 92 ? 6.370 7.205 -7.396 1.00 97.31 92 GLU A N 1
ATOM 699 C CA . GLU A 1 92 ? 5.353 7.418 -6.373 1.00 97.31 92 GLU A CA 1
ATOM 700 C C . GLU A 1 92 ? 4.475 6.172 -6.229 1.00 97.31 92 GLU A C 1
ATOM 702 O O . GLU A 1 92 ? 4.184 5.464 -7.201 1.00 97.31 92 GLU A O 1
ATOM 707 N N . VAL A 1 93 ? 4.033 5.914 -5.001 1.00 98.19 93 VAL A N 1
ATOM 708 C CA . VAL A 1 93 ? 3.111 4.824 -4.687 1.00 98.19 93 VAL A CA 1
ATOM 709 C C . VAL A 1 93 ? 2.058 5.341 -3.720 1.00 98.19 93 VAL A C 1
ATOM 711 O O . VAL A 1 93 ? 2.383 5.989 -2.728 1.00 98.19 93 VAL A O 1
ATOM 714 N N . PHE A 1 94 ? 0.799 5.015 -3.988 1.00 98.50 94 PHE A N 1
ATOM 715 C CA . PHE A 1 94 ? -0.325 5.274 -3.095 1.00 98.50 94 PHE A CA 1
ATOM 716 C C . PHE A 1 94 ? -0.981 3.959 -2.700 1.00 98.50 94 PHE A C 1
ATOM 718 O O . PHE A 1 94 ? -1.144 3.070 -3.537 1.00 98.50 94 PHE A O 1
ATOM 725 N N . VAL A 1 95 ? -1.402 3.858 -1.442 1.00 98.31 95 VAL A N 1
ATOM 726 C CA . VAL A 1 95 ? -2.335 2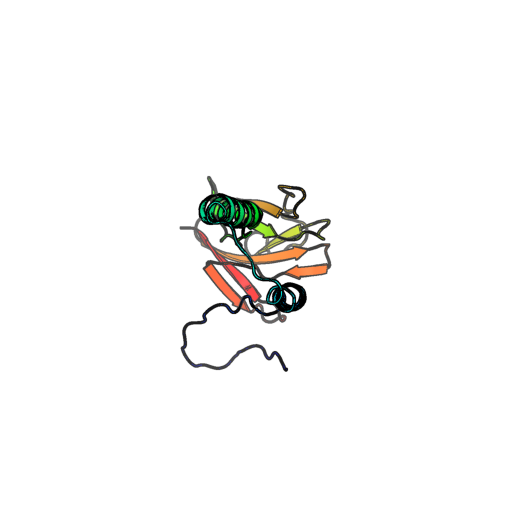.816 -1.010 1.00 98.31 95 VAL A CA 1
ATOM 727 C C . VAL A 1 95 ? -3.750 3.388 -1.043 1.00 98.31 95 VAL A C 1
ATOM 729 O O . VAL A 1 95 ? -4.010 4.501 -0.587 1.00 98.31 95 VAL A O 1
ATOM 732 N N . MET A 1 96 ? -4.673 2.649 -1.637 1.00 97.75 96 MET A N 1
ATOM 733 C CA . MET A 1 96 ? -6.065 3.049 -1.803 1.00 97.75 96 MET A CA 1
ATOM 734 C C . MET A 1 96 ? -6.952 1.972 -1.216 1.00 97.75 96 MET A C 1
ATOM 736 O O . MET A 1 96 ? -6.643 0.794 -1.357 1.00 97.75 96 MET A O 1
ATOM 740 N N . GLY A 1 97 ? -8.052 2.353 -0.583 1.00 97.44 97 GLY A N 1
ATOM 741 C CA . GLY A 1 97 ? -8.963 1.376 -0.015 1.00 97.44 97 GLY A CA 1
ATOM 742 C C . GLY A 1 97 ? -10.253 1.978 0.504 1.00 97.44 97 GLY A C 1
ATOM 743 O O . GLY A 1 97 ? -10.500 3.181 0.391 1.00 97.44 97 GLY A O 1
ATOM 744 N N . SER A 1 98 ? -11.077 1.134 1.118 1.00 97.69 98 SER A N 1
ATOM 745 C CA . SER A 1 98 ? -12.343 1.568 1.720 1.00 97.69 98 SER A CA 1
ATOM 746 C C . SER A 1 98 ? -12.139 2.641 2.799 1.00 97.69 98 SER A C 1
ATOM 748 O O . SER A 1 98 ? -12.964 3.539 2.937 1.00 97.69 98 SER A O 1
ATOM 750 N N . PHE A 1 99 ? -11.003 2.619 3.501 1.00 97.50 99 PHE A N 1
ATOM 751 C CA . PHE A 1 99 ? -10.649 3.584 4.547 1.00 97.50 99 PHE A CA 1
ATOM 752 C C . PHE A 1 99 ? -10.375 5.013 4.050 1.00 97.50 99 PHE A C 1
ATOM 754 O O . PHE A 1 99 ? -10.452 5.948 4.840 1.00 97.50 99 PHE A O 1
ATOM 761 N N . ASN A 1 100 ? -10.053 5.206 2.766 1.00 96.44 100 ASN A N 1
ATOM 762 C CA . ASN A 1 100 ? -9.855 6.532 2.167 1.00 96.44 100 ASN A CA 1
ATOM 763 C C . ASN A 1 100 ? -10.827 6.800 1.011 1.00 96.44 100 ASN A C 1
ATOM 765 O O . ASN A 1 100 ? -10.535 7.598 0.118 1.00 96.44 100 ASN A O 1
ATOM 769 N N . ASN A 1 101 ? -11.980 6.120 1.024 1.00 96.81 101 ASN A N 1
ATOM 770 C CA . ASN A 1 101 ? -13.017 6.224 -0.000 1.00 96.81 101 ASN A CA 1
ATOM 771 C C . ASN A 1 101 ? -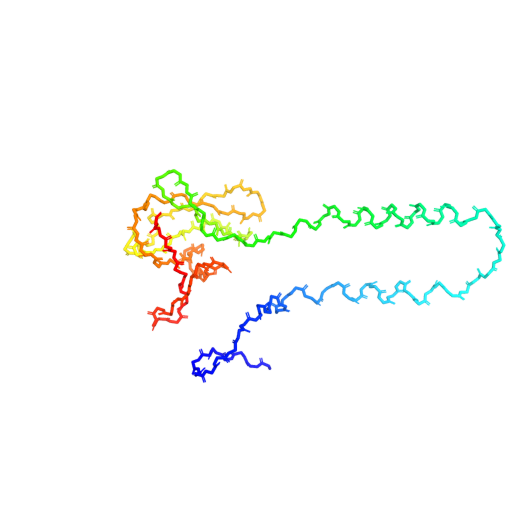12.462 6.070 -1.431 1.00 96.81 101 ASN A C 1
ATOM 773 O O . ASN A 1 101 ? -12.864 6.798 -2.338 1.00 96.81 101 ASN A O 1
ATOM 777 N N . TRP A 1 102 ? -11.474 5.185 -1.617 1.00 95.75 102 TRP A N 1
ATOM 778 C CA . TRP A 1 102 ? -10.810 4.943 -2.903 1.00 95.75 102 TRP A CA 1
ATOM 779 C C . TRP A 1 102 ? -10.257 6.205 -3.583 1.00 95.75 102 TRP A C 1
ATOM 781 O O . TRP A 1 102 ? -10.156 6.274 -4.810 1.00 95.75 102 TRP A O 1
ATOM 791 N N . SER A 1 103 ? -9.894 7.222 -2.801 1.00 94.94 103 SER A N 1
ATOM 792 C CA . SER A 1 103 ? -9.398 8.486 -3.336 1.00 94.94 103 SER A CA 1
ATOM 793 C C . SER A 1 103 ? -7.917 8.387 -3.701 1.00 94.94 103 SER A C 1
ATOM 795 O O . SER A 1 103 ? -7.057 8.091 -2.868 1.00 94.94 103 SER A O 1
ATOM 797 N N . LYS A 1 104 ? -7.610 8.655 -4.975 1.00 92.44 104 LYS A N 1
ATOM 798 C CA . LYS A 1 104 ? -6.233 8.725 -5.484 1.00 92.44 104 LYS A CA 1
ATOM 799 C C . LYS A 1 104 ? -5.492 9.862 -4.783 1.00 92.44 104 LYS A C 1
ATOM 801 O O . LYS A 1 104 ? -6.063 10.926 -4.567 1.00 92.44 104 LYS A O 1
ATOM 806 N N . GLY A 1 105 ? -4.224 9.657 -4.444 1.00 89.69 105 GLY A N 1
ATOM 807 C CA . GLY A 1 105 ? -3.382 10.728 -3.904 1.00 89.69 105 GLY A CA 1
ATOM 808 C C . GLY A 1 105 ? -3.482 10.967 -2.391 1.00 89.69 105 GLY A C 1
ATOM 809 O O . GLY A 1 105 ? -2.609 11.621 -1.832 1.00 89.69 105 GLY A O 1
ATOM 810 N N . VAL A 1 106 ? -4.504 10.436 -1.709 1.00 94.75 106 VAL A N 1
ATOM 811 C CA . VAL A 1 106 ? -4.774 10.763 -0.291 1.00 94.75 106 VAL A CA 1
ATOM 812 C C . VAL A 1 106 ? -3.822 10.056 0.674 1.00 94.75 106 VAL A C 1
ATOM 814 O O . VAL A 1 106 ? -3.507 10.587 1.736 1.00 94.75 106 VAL A O 1
ATOM 817 N N . THR A 1 107 ? -3.338 8.865 0.319 1.00 97.50 107 THR A N 1
ATOM 818 C CA . THR A 1 107 ? -2.476 8.062 1.200 1.00 97.50 107 THR A CA 1
ATOM 819 C C . THR A 1 107 ? -1.180 7.670 0.479 1.00 97.50 107 THR A C 1
ATOM 821 O O . THR A 1 107 ? -1.055 6.539 -0.003 1.00 97.50 107 THR A O 1
ATOM 824 N N . PRO A 1 108 ? -0.220 8.608 0.344 1.00 98.00 108 PRO A N 1
ATOM 825 C CA . PRO A 1 108 ? 1.085 8.324 -0.245 1.00 98.00 108 PRO A CA 1
ATOM 826 C C . PRO A 1 108 ? 1.896 7.373 0.639 1.00 98.00 108 PRO A C 1
ATOM 828 O O . PRO A 1 108 ? 1.892 7.474 1.868 1.00 98.00 108 PRO A O 1
ATOM 831 N N . MET A 1 109 ? 2.632 6.470 0.003 1.00 98.31 109 MET A N 1
ATOM 832 C CA . MET A 1 109 ? 3.611 5.606 0.649 1.00 98.31 109 MET A CA 1
ATOM 833 C C . MET A 1 109 ? 4.996 6.250 0.588 1.00 98.31 109 MET A C 1
ATOM 835 O O . MET A 1 109 ? 5.342 6.946 -0.365 1.00 98.31 109 MET A O 1
ATOM 839 N N . LYS A 1 110 ? 5.810 6.004 1.612 1.00 97.81 110 LYS A N 1
ATOM 840 C CA . LYS A 1 110 ? 7.197 6.466 1.694 1.00 97.81 110 LYS A CA 1
ATOM 841 C C . LYS A 1 110 ? 8.132 5.367 1.212 1.00 97.81 110 LYS A C 1
ATOM 843 O O . LYS A 1 110 ? 7.982 4.223 1.640 1.00 97.81 110 LYS A O 1
ATOM 848 N N . ALA A 1 111 ? 9.112 5.717 0.384 1.00 96.12 111 ALA A N 1
ATOM 849 C CA . ALA A 1 111 ? 10.222 4.821 0.085 1.00 96.12 111 ALA A CA 1
ATOM 850 C C . ALA A 1 111 ? 11.036 4.567 1.368 1.00 96.12 111 ALA A C 1
ATOM 852 O O . ALA A 1 111 ? 11.429 5.509 2.058 1.00 96.12 111 ALA A O 1
ATOM 853 N N . ILE A 1 112 ? 11.244 3.298 1.707 1.00 92.75 112 ILE A N 1
ATOM 854 C CA . ILE A 1 112 ? 11.991 2.847 2.887 1.00 92.75 112 ILE A CA 1
ATOM 855 C C . ILE A 1 112 ? 13.482 2.740 2.557 1.00 92.75 112 ILE A C 1
ATOM 857 O O . ILE A 1 112 ? 14.329 3.016 3.404 1.00 92.75 112 ILE A O 1
ATOM 861 N N . ASP A 1 113 ? 13.806 2.351 1.325 1.00 87.00 113 ASP A N 1
ATOM 862 C CA . ASP A 1 113 ? 15.171 2.144 0.861 1.00 87.00 113 ASP A CA 1
ATOM 863 C C . ASP A 1 113 ? 15.328 2.425 -0.642 1.00 87.00 113 ASP A C 1
ATOM 865 O O . ASP A 1 113 ? 14.399 2.842 -1.335 1.00 87.00 113 ASP A O 1
ATOM 869 N N . ARG A 1 114 ? 16.546 2.201 -1.150 1.00 86.31 114 ARG A N 1
ATOM 870 C CA . ARG A 1 114 ? 16.884 2.338 -2.576 1.00 86.31 114 ARG A CA 1
ATOM 871 C C . ARG A 1 114 ? 16.539 1.097 -3.403 1.00 86.31 114 ARG A C 1
ATOM 873 O O . ARG A 1 114 ? 16.777 1.093 -4.605 1.00 86.31 114 ARG A O 1
ATOM 880 N N . ASN A 1 115 ? 16.016 0.050 -2.775 1.00 86.81 115 ASN A N 1
ATOM 881 C CA . ASN A 1 115 ? 15.677 -1.217 -3.414 1.00 86.81 115 ASN A CA 1
ATOM 882 C C . ASN A 1 115 ? 14.218 -1.233 -3.893 1.00 86.81 115 ASN A C 1
ATOM 884 O O . ASN A 1 115 ? 13.785 -2.207 -4.506 1.00 86.81 115 ASN A O 1
ATOM 888 N N . GLY A 1 116 ? 13.477 -0.147 -3.650 1.00 91.19 116 GLY A N 1
ATOM 889 C CA . GLY A 1 116 ? 12.104 0.011 -4.100 1.00 91.19 116 GLY A CA 1
ATOM 890 C C . GLY A 1 116 ? 11.074 -0.452 -3.092 1.00 91.19 116 GLY A C 1
ATOM 891 O O . GLY A 1 116 ? 9.960 -0.764 -3.502 1.00 91.19 116 GLY A O 1
ATOM 892 N N . PHE A 1 117 ? 11.408 -0.551 -1.806 1.00 93.75 117 PHE A N 1
ATOM 893 C CA . PHE A 1 117 ? 10.393 -0.810 -0.794 1.00 93.75 117 PHE A CA 1
ATOM 894 C C . PHE A 1 117 ? 9.643 0.460 -0.433 1.00 93.75 117 PHE A C 1
ATOM 896 O O . PHE A 1 117 ? 10.237 1.484 -0.114 1.00 93.75 117 PHE A O 1
ATOM 903 N N . TRP A 1 118 ? 8.322 0.358 -0.419 1.00 96.62 118 TRP A N 1
ATOM 904 C CA . TRP A 1 118 ? 7.401 1.422 -0.054 1.00 96.62 118 TRP A CA 1
ATOM 905 C C . TRP A 1 118 ? 6.613 1.009 1.180 1.00 96.62 118 TRP A C 1
ATOM 907 O O . TRP A 1 118 ? 6.227 -0.154 1.297 1.00 96.62 118 TRP A O 1
ATOM 917 N N . SER A 1 119 ? 6.342 1.950 2.086 1.00 96.88 119 SER A N 1
ATOM 918 C CA . SER A 1 119 ? 5.504 1.724 3.266 1.00 96.88 119 SER A CA 1
ATOM 919 C C . SER A 1 119 ? 4.595 2.905 3.585 1.00 96.88 119 SER A C 1
ATOM 921 O O . SER A 1 119 ? 4.999 4.062 3.481 1.00 96.88 119 SER A O 1
ATOM 923 N N . ALA A 1 120 ? 3.385 2.609 4.051 1.00 97.44 120 ALA A N 1
ATOM 924 C CA . ALA A 1 120 ? 2.489 3.572 4.685 1.00 97.44 120 ALA A CA 1
ATOM 925 C C . ALA A 1 120 ? 1.873 2.960 5.940 1.00 97.44 120 ALA A C 1
ATOM 927 O O . ALA A 1 120 ? 1.417 1.821 5.914 1.00 97.44 120 ALA A O 1
ATOM 928 N N . GLU A 1 121 ? 1.836 3.730 7.022 1.00 97.50 121 GLU A N 1
ATOM 929 C CA . GLU A 1 121 ? 1.038 3.405 8.203 1.00 97.50 121 GLU A CA 1
ATOM 930 C C . GLU A 1 121 ? -0.267 4.178 8.126 1.00 97.50 121 GLU A C 1
ATOM 932 O O . GLU A 1 121 ? -0.263 5.407 8.050 1.00 97.50 121 GLU A O 1
ATOM 937 N N . VAL A 1 122 ? -1.375 3.446 8.107 1.00 97.88 122 VAL A N 1
ATOM 938 C CA . VAL A 1 122 ? -2.718 4.006 8.010 1.00 97.88 122 VAL A CA 1
ATOM 939 C C . VAL A 1 122 ? -3.428 3.754 9.334 1.00 97.88 122 VAL A C 1
ATOM 941 O O . VAL A 1 122 ? -3.545 2.590 9.735 1.00 97.88 122 VAL A O 1
ATOM 944 N N . PRO A 1 123 ? -3.905 4.808 10.016 1.00 97.50 123 PRO A N 1
ATOM 945 C CA . PRO A 1 123 ? -4.749 4.653 11.187 1.00 97.50 123 PRO A CA 1
ATOM 946 C C . PRO A 1 123 ? -6.051 3.955 10.798 1.00 97.50 123 PRO A C 1
ATOM 948 O O . PRO A 1 123 ? -6.800 4.468 9.968 1.00 97.50 123 PRO A O 1
ATOM 951 N N . LEU A 1 124 ? -6.302 2.782 11.372 1.00 97.19 124 LEU A N 1
ATOM 952 C CA . LEU A 1 124 ? -7.488 1.972 11.103 1.00 97.19 124 LEU A CA 1
ATOM 953 C C . LEU A 1 124 ? -8.040 1.448 12.423 1.00 97.19 124 LEU A C 1
ATOM 955 O O . LEU A 1 124 ? -7.291 0.913 13.242 1.00 97.19 124 LEU A O 1
ATOM 959 N N . ASN A 1 125 ? -9.349 1.596 12.601 1.00 96.38 125 ASN A N 1
ATOM 960 C CA . ASN A 1 125 ? -10.072 0.968 13.699 1.00 96.38 125 ASN A CA 1
ATOM 961 C C . ASN A 1 125 ? -10.290 -0.518 13.396 1.00 96.38 125 ASN A C 1
ATOM 963 O O . ASN A 1 125 ? -10.006 -0.983 12.294 1.00 96.38 125 ASN A O 1
ATOM 967 N N . GLU A 1 126 ? -10.810 -1.262 14.369 1.00 96.69 126 GLU A N 1
ATOM 968 C CA . GLU A 1 126 ? -11.282 -2.627 14.139 1.00 96.69 126 GLU A CA 1
ATOM 969 C C . GLU A 1 126 ? -12.319 -2.666 13.011 1.00 96.69 126 GLU A C 1
ATOM 971 O O . GLU A 1 126 ? -13.209 -1.816 12.926 1.00 96.69 126 GLU A O 1
ATOM 976 N N . GLY A 1 127 ? -12.184 -3.650 12.127 1.00 96.69 127 GLY A N 1
ATOM 977 C CA . GLY A 1 127 ? -12.991 -3.748 10.922 1.00 96.69 127 GLY A CA 1
ATOM 978 C C . GLY A 1 127 ? -12.281 -4.464 9.782 1.00 96.69 127 GLY A C 1
ATOM 979 O O . GLY A 1 127 ? -11.113 -4.842 9.866 1.00 96.69 127 GLY A O 1
ATOM 980 N N . GLU A 1 128 ? -13.016 -4.646 8.694 1.00 97.81 128 GLU A N 1
ATOM 981 C CA . GLU A 1 128 ? -12.518 -5.223 7.452 1.00 97.81 128 GLU A CA 1
ATOM 982 C C . GLU A 1 128 ? -12.361 -4.124 6.400 1.00 97.81 128 GLU A C 1
ATOM 984 O O . GLU A 1 128 ? -13.268 -3.317 6.181 1.00 97.81 128 GLU A O 1
ATOM 989 N N . TYR A 1 129 ? -11.201 -4.090 5.746 1.00 98.19 129 TYR A N 1
ATOM 990 C CA . TYR A 1 129 ? -10.879 -3.082 4.747 1.00 98.19 129 TYR A CA 1
ATOM 991 C C . TYR A 1 129 ? -10.336 -3.723 3.479 1.00 98.19 129 TYR A C 1
ATOM 993 O O . TYR A 1 129 ? -9.433 -4.555 3.516 1.00 98.19 129 TYR A O 1
ATOM 1001 N N . THR A 1 130 ? -10.848 -3.279 2.338 1.00 98.12 130 THR A N 1
ATOM 1002 C CA . THR A 1 130 ? -10.336 -3.656 1.019 1.00 98.12 130 THR A CA 1
ATOM 1003 C C . THR A 1 130 ? -9.339 -2.616 0.533 1.00 98.12 130 THR A C 1
ATOM 1005 O O . THR A 1 130 ? -9.590 -1.421 0.711 1.00 98.12 130 THR A O 1
ATOM 1008 N N . PHE A 1 131 ? -8.253 -3.036 -0.115 1.00 98.25 131 PHE A N 1
ATOM 1009 C CA . PHE A 1 131 ? -7.203 -2.134 -0.579 1.00 98.25 131 PHE A CA 1
ATOM 1010 C C . PHE A 1 131 ? -6.490 -2.595 -1.861 1.00 98.25 131 PHE A C 1
ATOM 1012 O O . PHE A 1 131 ? -6.482 -3.774 -2.216 1.00 98.25 131 PHE A O 1
ATOM 1019 N N . ILE A 1 132 ? -5.866 -1.643 -2.551 1.00 98.00 132 ILE A N 1
ATOM 1020 C CA . ILE A 1 132 ? -5.029 -1.821 -3.744 1.00 98.00 132 ILE A CA 1
ATOM 1021 C C . ILE A 1 132 ? -3.926 -0.752 -3.758 1.00 98.00 132 ILE A C 1
ATOM 1023 O O . ILE A 1 132 ? -4.014 0.247 -3.039 1.00 98.00 132 ILE A O 1
ATOM 1027 N N . TYR A 1 133 ? -2.893 -0.932 -4.579 1.00 98.19 133 TYR A N 1
ATOM 1028 C CA . TYR A 1 133 ? -1.858 0.078 -4.787 1.00 98.19 133 TYR A CA 1
ATOM 1029 C C . TYR A 1 133 ? -1.997 0.768 -6.144 1.00 98.19 133 TYR A C 1
ATOM 1031 O O . TYR A 1 133 ? -2.323 0.130 -7.146 1.00 98.19 133 TYR A O 1
ATOM 1039 N N . LEU A 1 134 ? -1.687 2.061 -6.187 1.00 98.06 134 LEU A N 1
ATOM 1040 C CA . LEU A 1 134 ? -1.538 2.834 -7.417 1.00 98.06 134 LEU A CA 1
ATOM 1041 C C . LEU A 1 134 ? -0.091 3.315 -7.528 1.00 98.06 134 LEU A C 1
ATOM 1043 O O . LEU A 1 134 ? 0.379 4.082 -6.690 1.00 98.06 134 LEU A O 1
ATOM 1047 N N . VAL A 1 135 ? 0.608 2.860 -8.563 1.00 98.12 135 VAL A N 1
ATOM 1048 C CA . VAL A 1 135 ? 2.007 3.198 -8.841 1.00 98.12 135 VAL A CA 1
ATOM 1049 C C . VAL A 1 135 ? 2.074 4.193 -9.998 1.00 98.12 135 VAL A C 1
ATOM 1051 O O . VAL A 1 135 ? 1.444 3.973 -11.037 1.00 98.12 135 VAL A O 1
ATOM 1054 N N . ASN A 1 136 ? 2.847 5.269 -9.828 1.00 97.38 136 ASN A N 1
ATOM 1055 C CA . ASN A 1 136 ? 3.085 6.311 -10.841 1.00 97.38 136 ASN A CA 1
ATOM 1056 C C . ASN A 1 136 ? 1.780 6.847 -11.470 1.00 97.38 136 ASN A C 1
ATOM 1058 O O . ASN A 1 136 ? 1.670 6.975 -12.692 1.00 97.38 136 ASN A O 1
ATOM 1062 N N . GLY A 1 137 ? 0.737 7.013 -10.648 1.00 95.88 137 GLY A N 1
ATOM 1063 C CA . GLY A 1 137 ? -0.582 7.535 -11.029 1.00 95.88 137 GLY A CA 1
ATOM 1064 C C . GLY A 1 137 ? -1.416 6.690 -12.006 1.00 95.88 137 GLY A C 1
ATOM 1065 O O . GLY A 1 137 ? -2.586 7.000 -12.235 1.00 95.88 137 GLY A O 1
ATOM 1066 N N . THR A 1 138 ? -0.857 5.623 -12.576 1.00 95.75 138 THR A N 1
ATOM 1067 C CA . THR A 1 138 ? -1.418 4.946 -13.760 1.00 95.75 138 THR A CA 1
ATOM 1068 C C . THR A 1 138 ? -1.508 3.433 -13.616 1.00 95.75 138 THR A C 1
ATOM 1070 O O . THR A 1 138 ? -2.410 2.821 -14.187 1.00 95.75 138 THR A O 1
ATOM 1073 N N . ARG A 1 139 ? -0.610 2.813 -12.844 1.00 96.44 139 ARG A N 1
ATOM 1074 C CA . ARG A 1 139 ? -0.531 1.357 -12.720 1.00 96.44 139 ARG A CA 1
ATOM 1075 C C . ARG A 1 139 ? -1.189 0.883 -11.432 1.00 96.44 139 ARG A C 1
ATOM 1077 O O . ARG A 1 139 ? -0.627 1.050 -10.351 1.00 96.44 139 ARG A O 1
ATOM 1084 N N . TRP A 1 140 ? -2.339 0.234 -11.560 1.00 96.12 140 TRP A N 1
ATOM 1085 C CA . TRP A 1 140 ? -2.971 -0.497 -10.465 1.00 96.12 140 TRP A CA 1
ATOM 1086 C C . TRP A 1 140 ? -2.205 -1.786 -10.184 1.00 96.12 140 TRP A C 1
ATOM 1088 O O . TRP A 1 140 ? -1.886 -2.543 -11.101 1.00 96.12 140 TRP A O 1
ATOM 1098 N N . VAL A 1 141 ? -1.885 -2.025 -8.917 1.00 96.88 141 VAL A N 1
ATOM 1099 C CA . VAL A 1 141 ? -1.129 -3.194 -8.474 1.00 96.88 141 VAL A CA 1
ATOM 1100 C C . VAL A 1 141 ? -1.914 -3.890 -7.372 1.00 96.88 141 VAL A C 1
ATOM 1102 O O . VAL A 1 141 ? -2.102 -3.345 -6.283 1.00 96.88 141 VAL A O 1
ATOM 1105 N N . THR A 1 142 ? -2.354 -5.114 -7.665 1.00 96.75 142 THR A N 1
ATOM 1106 C CA . THR A 1 142 ? -2.908 -6.032 -6.667 1.00 96.75 142 THR A CA 1
ATOM 1107 C C . THR A 1 142 ? -1.854 -6.303 -5.593 1.00 96.75 142 THR A C 1
ATOM 1109 O O . THR A 1 142 ? -0.692 -6.546 -5.939 1.00 96.75 142 THR A O 1
ATOM 1112 N N . PRO A 1 143 ? -2.220 -6.258 -4.300 1.00 96.06 143 PRO A N 1
ATOM 1113 C CA . PRO A 1 143 ? -1.269 -6.533 -3.237 1.00 96.06 143 PRO A CA 1
ATOM 1114 C C . PRO A 1 143 ? -0.646 -7.924 -3.402 1.00 96.06 143 PRO A C 1
ATOM 1116 O O . PRO A 1 143 ? -1.369 -8.888 -3.649 1.00 96.06 143 PRO A O 1
ATOM 1119 N N . PRO A 1 144 ? 0.685 -8.061 -3.257 1.00 93.50 144 PRO A N 1
ATOM 1120 C CA . PRO A 1 144 ? 1.343 -9.355 -3.417 1.00 93.50 144 PRO A CA 1
ATOM 1121 C C . PRO A 1 144 ? 0.941 -10.342 -2.314 1.00 93.50 144 PRO A C 1
ATOM 1123 O O . PRO A 1 144 ? 0.995 -11.550 -2.527 1.00 93.50 144 PRO A O 1
ATOM 1126 N N . MET A 1 145 ? 0.531 -9.833 -1.147 1.00 93.75 145 MET A N 1
ATOM 1127 C CA . MET A 1 145 ? -0.087 -10.600 -0.072 1.00 93.75 145 MET A CA 1
ATOM 1128 C C . MET A 1 145 ? -1.135 -9.761 0.662 1.00 93.75 145 MET A C 1
ATOM 1130 O O . MET A 1 145 ? -0.954 -8.564 0.876 1.00 93.75 145 MET A O 1
ATOM 1134 N N . ALA A 1 146 ? -2.212 -10.428 1.059 1.00 96.25 146 ALA A N 1
ATOM 1135 C CA . ALA A 1 146 ? -3.304 -9.913 1.874 1.00 96.25 146 ALA A CA 1
ATOM 1136 C C . ALA A 1 146 ? -3.957 -11.094 2.614 1.00 96.25 146 ALA A C 1
ATOM 1138 O O . ALA A 1 146 ? -3.709 -12.254 2.266 1.00 96.25 146 ALA A O 1
ATOM 1139 N N . GLU A 1 147 ? -4.758 -10.816 3.639 1.00 95.81 147 GLU A N 1
ATOM 1140 C CA . GLU A 1 147 ? -5.490 -11.835 4.390 1.00 95.81 147 GLU A CA 1
ATOM 1141 C C . GLU A 1 147 ? -6.537 -12.549 3.527 1.00 95.81 147 GLU A C 1
ATOM 1143 O O . GLU A 1 147 ? -6.739 -13.752 3.691 1.00 95.81 147 GLU A O 1
ATOM 1148 N N . ASP A 1 148 ? -7.161 -11.824 2.598 1.00 97.31 148 ASP A N 1
ATOM 1149 C CA . ASP A 1 148 ? -8.025 -12.370 1.547 1.00 97.31 148 ASP A CA 1
ATOM 1150 C C . ASP A 1 148 ? -7.986 -11.472 0.296 1.00 97.31 148 ASP A C 1
ATOM 1152 O O . ASP A 1 148 ? -7.321 -10.432 0.286 1.00 97.31 148 ASP A O 1
ATOM 1156 N N . PHE A 1 149 ? -8.685 -11.863 -0.769 1.00 96.56 149 PHE A N 1
ATOM 1157 C CA . PHE A 1 149 ? -8.764 -11.127 -2.025 1.00 96.56 149 PHE A CA 1
ATOM 1158 C C . PHE A 1 149 ? -10.193 -11.061 -2.562 1.00 96.56 149 PHE A C 1
ATOM 1160 O O . PHE A 1 149 ? -10.923 -12.050 -2.571 1.00 96.56 149 PHE A O 1
ATOM 1167 N N . VAL A 1 150 ? -10.572 -9.900 -3.095 1.00 96.94 150 VAL A N 1
ATOM 1168 C CA . VAL A 1 150 ? -11.897 -9.662 -3.679 1.00 96.94 150 VAL A CA 1
ATOM 1169 C C . VAL A 1 150 ? -11.784 -8.957 -5.028 1.00 96.94 150 VAL A C 1
ATOM 1171 O O . VAL A 1 150 ? -11.011 -8.014 -5.193 1.00 96.94 150 VAL A O 1
ATOM 1174 N N . THR A 1 151 ? -12.554 -9.411 -6.018 1.00 95.38 151 THR A N 1
ATOM 1175 C CA . THR A 1 151 ? -12.649 -8.742 -7.323 1.00 95.38 151 THR A CA 1
ATOM 1176 C C . THR A 1 151 ? -13.548 -7.516 -7.231 1.00 95.38 151 THR A C 1
ATOM 1178 O O . THR A 1 151 ? -14.645 -7.607 -6.682 1.00 95.38 151 THR A O 1
ATOM 1181 N N . ASP A 1 152 ? -13.128 -6.396 -7.814 1.00 89.44 152 ASP A N 1
ATOM 1182 C CA . ASP A 1 152 ? -13.844 -5.114 -7.724 1.00 89.44 152 ASP A CA 1
ATOM 1183 C C . ASP A 1 152 ? -14.964 -4.929 -8.765 1.00 89.44 152 ASP A C 1
ATOM 1185 O O . ASP A 1 152 ? -15.703 -3.951 -8.710 1.00 89.44 152 ASP A O 1
ATOM 1189 N N . GLY A 1 153 ? -15.092 -5.852 -9.725 1.00 90.62 153 GLY A N 1
ATOM 1190 C CA . GLY A 1 153 ? -16.036 -5.748 -10.845 1.00 90.62 153 GLY A CA 1
ATOM 1191 C C . GLY A 1 153 ? -15.571 -4.839 -11.993 1.00 90.62 153 GLY A C 1
ATOM 1192 O O . GLY A 1 153 ? -16.210 -4.823 -13.042 1.00 90.62 153 GLY A O 1
ATOM 1193 N N . PHE A 1 154 ? -14.437 -4.153 -11.842 1.00 88.12 154 PHE A N 1
ATOM 1194 C CA . PHE A 1 154 ? -13.786 -3.307 -12.852 1.00 88.12 154 PHE A CA 1
ATOM 1195 C C . PHE A 1 154 ? -12.529 -3.956 -13.449 1.00 88.12 154 PHE A C 1
ATOM 1197 O O . PHE A 1 154 ? -11.815 -3.333 -14.233 1.00 88.12 154 PHE A O 1
ATOM 1204 N N . GLY A 1 155 ? -12.274 -5.219 -13.105 1.00 90.88 155 GLY A N 1
ATOM 1205 C CA . GLY A 1 155 ? -11.161 -6.007 -13.629 1.00 90.88 155 GLY A CA 1
ATOM 1206 C C . GLY A 1 155 ? -9.928 -6.030 -12.729 1.00 90.88 155 GLY A C 1
ATOM 1207 O O . GLY A 1 155 ? -8.929 -6.632 -13.120 1.00 90.88 155 GLY A O 1
ATOM 1208 N N . HIS A 1 156 ? -9.987 -5.447 -11.527 1.00 94.12 156 HIS A N 1
ATOM 1209 C CA . HIS A 1 156 ? -8.913 -5.554 -10.542 1.00 94.12 156 HIS A CA 1
ATOM 1210 C C . HIS A 1 156 ? -9.274 -6.518 -9.414 1.00 94.12 156 HIS A C 1
ATOM 1212 O O . HIS A 1 156 ? -10.436 -6.825 -9.134 1.00 94.12 156 HIS A O 1
ATOM 1218 N N . THR A 1 157 ? -8.230 -7.013 -8.757 1.00 96.75 157 THR A N 1
ATOM 1219 C CA . THR A 1 157 ? -8.343 -7.787 -7.522 1.00 96.75 157 THR A CA 1
ATOM 1220 C C . THR A 1 157 ? -7.728 -6.974 -6.393 1.00 96.75 157 THR A C 1
ATOM 1222 O O . THR A 1 157 ? -6.547 -6.618 -6.454 1.00 96.75 157 THR A O 1
ATOM 1225 N N . ASN A 1 158 ? -8.537 -6.687 -5.381 1.00 97.69 158 ASN A N 1
ATOM 1226 C CA . ASN A 1 158 ? -8.159 -5.956 -4.181 1.00 97.69 158 ASN A CA 1
ATOM 1227 C C . ASN A 1 158 ? -7.790 -6.950 -3.080 1.00 97.69 158 ASN A C 1
ATOM 1229 O O . ASN A 1 158 ? -8.360 -8.037 -3.010 1.00 97.69 158 ASN A O 1
ATOM 1233 N N . GLY A 1 159 ? -6.856 -6.574 -2.213 1.00 98.00 159 GLY A N 1
ATOM 1234 C CA . GLY A 1 159 ? -6.597 -7.306 -0.978 1.00 98.00 159 GLY A CA 1
ATOM 1235 C C . GLY A 1 159 ? -7.596 -6.923 0.104 1.00 98.00 159 GLY A C 1
ATOM 1236 O O . GLY A 1 159 ? -8.141 -5.821 0.090 1.00 98.00 159 GLY A O 1
ATOM 1237 N N . VAL A 1 160 ? -7.808 -7.821 1.052 1.00 98.00 160 VAL A N 1
ATOM 1238 C CA . VAL A 1 160 ? -8.587 -7.608 2.271 1.00 98.00 160 VAL A CA 1
ATOM 1239 C C . VAL A 1 160 ? -7.631 -7.647 3.454 1.00 98.00 160 VAL A C 1
ATOM 1241 O O . VAL A 1 160 ? -6.796 -8.544 3.532 1.00 98.00 160 VAL A O 1
ATOM 1244 N N . VAL A 1 161 ? -7.767 -6.690 4.369 1.00 97.69 161 VAL A N 1
ATOM 1245 C CA . VAL A 1 161 ? -7.096 -6.674 5.671 1.00 97.69 161 VAL A CA 1
ATOM 1246 C C . VAL A 1 161 ? -8.136 -6.591 6.781 1.00 97.69 161 VAL A C 1
ATOM 1248 O O . VAL A 1 161 ? -9.099 -5.829 6.685 1.00 97.69 161 VAL A O 1
ATOM 1251 N N . VAL A 1 162 ? -7.940 -7.371 7.847 1.00 96.81 162 VAL A N 1
ATOM 1252 C CA . VAL A 1 162 ? -8.861 -7.410 8.992 1.00 96.81 162 VAL A CA 1
ATOM 1253 C C . VAL A 1 162 ? -8.163 -6.911 10.255 1.00 96.81 162 VAL A C 1
ATOM 1255 O O . VAL A 1 162 ? -7.222 -7.534 10.761 1.00 96.81 162 VAL A O 1
ATOM 1258 N N . VAL A 1 163 ? -8.676 -5.811 10.801 1.00 95.88 163 VAL A N 1
ATOM 1259 C CA . VAL A 1 163 ? -8.303 -5.219 12.089 1.00 95.88 163 VAL A CA 1
ATOM 1260 C C . VAL A 1 163 ? -9.257 -5.759 13.180 1.00 95.88 163 VAL A C 1
ATOM 1262 O O . VAL A 1 163 ? -10.454 -5.872 12.954 1.00 95.88 163 VAL A O 1
ATOM 1265 N N . ARG A 1 164 ? -8.715 -6.185 14.324 1.00 90.62 164 ARG A N 1
ATOM 1266 C CA . ARG A 1 164 ? -9.252 -7.078 15.382 1.00 90.62 164 ARG A CA 1
ATOM 1267 C C . ARG A 1 164 ? -8.508 -6.862 16.699 1.00 90.62 164 ARG A C 1
ATOM 1269 O O . ARG A 1 164 ? -7.346 -6.408 16.607 1.00 90.62 164 ARG A O 1
#

Nearest PDB structures (foldseek):
  4lq1-assembly1_A  TM=7.944E-01  e=8.074E-06  Escherichia coli
  5e6z-assembly2_B  TM=7.654E-01  e=1.088E-05  Escherichia coli O139:H28 str. E24377A
  5e70-assembly2_B  TM=7.645E-01  e=1.227E-05  Escherichia coli O139:H28 str. E24377A
  4lq1-assembly4_D  TM=7.543E-01  e=2.830E-05  Escherichia coli
  4lq1-assembly2_B  TM=7.077E-01  e=1.978E-05  Escherichia coli

Solvent-accessible surface area (backbone atoms only — not comparable to full-atom values): 10557 Å² total; per-residue (Å²): 137,84,88,77,85,90,89,73,93,73,96,68,89,80,76,82,75,87,66,86,81,82,76,84,75,75,69,74,67,61,60,68,70,70,78,76,81,84,86,80,88,79,88,67,100,76,50,74,61,61,52,52,52,51,52,50,50,53,58,57,62,63,59,72,76,67,75,73,85,67,80,57,58,67,37,82,49,97,68,23,37,34,43,68,47,85,44,64,89,52,89,43,41,26,55,32,23,65,90,56,72,61,40,82,81,76,39,63,38,43,73,77,52,94,76,17,37,31,38,36,77,44,78,51,69,74,44,78,39,45,31,37,33,37,35,63,92,71,44,77,40,57,54,92,44,47,86,42,76,46,74,73,86,82,85,48,51,27,21,27,47,77,43,126

Secondary structure (DSSP, 8-state):
-----------------TTSSSSSSSSSHHHHTTSSSSS-----TTHHHHHHHHHHHHHHHHTTS-------PPEEETTEEEEEEE-TT-S-EEEEEGGGTT-TTSSBPEE-STT-EEEEEEE--SEEEEEEEEETTTEEE--SS-SEEEE-SSS-EEEEEEE-

Sequence (164 aa):
MDCRPPGSRGGRRWLWSAECGARCQYLILVSIALHRVAELGTLTRMSKMVSRFVIVLLFVGLSACAQTMKPELPKRVSGGVRFTLLAPDATEVFVMGSFNNWSKGVTPMKAIDRNGFWSAEVPLNEGEYTFIYLVNGTRWVTPPMAEDFVTDGFGHTNGVVVVR

pLDDT: mean 74.26, std 25.03, range [31.8, 98.5]